Protein AF-A0A6A3JQU1-F1 (afdb_monomer_lite)

Organism: NCBI:txid53985

Structure (mmCIF, N/CA/C/O backbone):
data_AF-A0A6A3JQU1-F1
#
_entry.id   AF-A0A6A3JQU1-F1
#
loop_
_atom_site.group_PDB
_atom_site.id
_atom_site.type_symbol
_atom_site.label_atom_id
_atom_site.label_alt_id
_atom_site.label_comp_id
_atom_site.label_asym_id
_atom_site.label_entity_id
_atom_site.label_seq_id
_atom_site.pdbx_PDB_ins_code
_atom_site.Cartn_x
_atom_site.Cartn_y
_atom_site.Cartn_z
_atom_site.occupancy
_atom_site.B_iso_or_equiv
_atom_site.auth_seq_id
_atom_site.auth_comp_id
_atom_site.auth_asym_id
_atom_site.auth_atom_id
_atom_site.pdbx_PDB_model_num
ATOM 1 N N . MET A 1 1 ? 26.868 19.307 -75.336 1.00 42.91 1 MET A N 1
ATOM 2 C CA . MET A 1 1 ? 26.284 17.954 -75.402 1.00 42.91 1 MET A CA 1
ATOM 3 C C . MET A 1 1 ? 25.981 17.573 -73.971 1.00 42.91 1 MET A C 1
ATOM 5 O O . MET A 1 1 ? 26.909 17.339 -73.212 1.00 42.91 1 MET A O 1
ATOM 9 N N . GLU A 1 2 ? 24.709 17.687 -73.599 1.00 48.00 2 GLU A N 1
ATOM 10 C CA . GLU A 1 2 ? 24.182 17.348 -72.276 1.00 48.00 2 GLU A CA 1
ATOM 11 C C . GLU A 1 2 ? 24.250 15.833 -72.067 1.00 48.00 2 GLU A C 1
ATOM 13 O O . GLU A 1 2 ? 23.853 15.076 -72.954 1.00 48.00 2 GLU A O 1
ATOM 18 N N . ALA A 1 3 ? 24.718 15.395 -70.901 1.00 46.12 3 ALA A N 1
ATOM 19 C CA . ALA A 1 3 ? 24.546 14.026 -70.435 1.00 46.12 3 ALA A CA 1
ATOM 20 C C . ALA A 1 3 ? 23.831 14.077 -69.082 1.00 46.12 3 ALA A C 1
ATOM 22 O O . ALA A 1 3 ? 24.451 14.196 -68.028 1.00 46.12 3 ALA A O 1
ATOM 23 N N . ALA A 1 4 ? 22.501 14.019 -69.140 1.00 53.84 4 ALA A N 1
ATOM 24 C CA . ALA A 1 4 ? 21.663 13.711 -67.997 1.00 53.84 4 ALA A CA 1
ATOM 25 C C . ALA A 1 4 ? 21.854 12.228 -67.648 1.00 53.84 4 ALA A C 1
ATOM 27 O O . ALA A 1 4 ? 21.525 11.354 -68.447 1.00 53.84 4 ALA A O 1
ATOM 28 N N . SER A 1 5 ? 22.390 11.946 -66.463 1.00 48.31 5 SER A N 1
ATOM 29 C CA . SER A 1 5 ? 22.413 10.605 -65.879 1.00 48.31 5 SER A CA 1
ATOM 30 C C . SER A 1 5 ? 21.625 10.654 -64.582 1.00 48.31 5 SER A C 1
ATOM 32 O O . SER A 1 5 ? 22.175 10.941 -63.520 1.00 48.31 5 SER A O 1
ATOM 34 N N . GLY A 1 6 ? 20.322 10.397 -64.689 1.00 56.38 6 GLY A N 1
ATOM 35 C CA . GLY A 1 6 ? 19.524 9.993 -63.544 1.00 56.38 6 GLY A CA 1
ATOM 36 C C . GLY A 1 6 ? 20.051 8.663 -63.013 1.00 56.38 6 GLY A C 1
ATOM 37 O O . GLY A 1 6 ? 20.195 7.704 -63.767 1.00 56.38 6 GLY A O 1
ATOM 38 N N . ILE A 1 7 ? 20.348 8.625 -61.722 1.00 54.06 7 ILE A N 1
ATOM 39 C CA . ILE A 1 7 ? 20.441 7.392 -60.951 1.00 54.06 7 ILE A CA 1
ATOM 40 C C . ILE A 1 7 ? 19.505 7.568 -59.765 1.00 54.06 7 ILE A C 1
ATOM 42 O O . ILE A 1 7 ? 19.662 8.473 -58.950 1.00 54.06 7 ILE A O 1
ATOM 46 N N . GLU A 1 8 ? 18.476 6.734 -59.808 1.00 52.12 8 GLU A N 1
ATOM 47 C CA . GLU A 1 8 ? 17.416 6.506 -58.838 1.00 52.12 8 GLU A CA 1
ATOM 48 C C . GLU A 1 8 ? 17.974 6.431 -57.412 1.00 52.12 8 GLU A C 1
ATOM 50 O O . GLU A 1 8 ? 18.879 5.646 -57.122 1.00 52.12 8 GLU A O 1
ATOM 55 N N . GLU A 1 9 ? 17.426 7.269 -56.536 1.00 55.50 9 GLU A N 1
ATOM 56 C CA . GLU A 1 9 ? 17.639 7.237 -55.093 1.00 55.50 9 GLU A CA 1
ATOM 57 C C . GLU A 1 9 ? 17.057 5.919 -54.544 1.00 55.50 9 GLU A C 1
ATOM 59 O O . GLU A 1 9 ? 15.851 5.689 -54.677 1.00 55.50 9 GLU A O 1
ATOM 64 N N . PRO A 1 10 ? 17.885 5.007 -54.001 1.00 68.75 10 PRO A N 1
ATOM 65 C CA . PRO A 1 10 ? 17.400 3.730 -53.496 1.00 68.75 10 PRO A CA 1
ATOM 66 C C . PRO A 1 10 ? 16.556 3.949 -52.230 1.00 68.75 10 PRO A C 1
ATOM 68 O O . PRO A 1 10 ? 16.868 4.838 -51.436 1.00 68.75 10 PRO A O 1
ATOM 71 N N . PRO A 1 11 ? 15.496 3.145 -52.026 1.00 61.66 11 PRO A N 1
ATOM 72 C CA . PRO A 1 11 ? 14.547 3.344 -50.940 1.00 61.66 11 PRO A CA 1
ATOM 73 C C . PRO A 1 11 ? 15.257 3.187 -49.599 1.00 61.66 11 PRO A C 1
ATOM 75 O O . PRO A 1 11 ? 16.027 2.244 -49.428 1.00 61.66 11 PRO A O 1
ATOM 78 N N . ASP A 1 12 ? 14.972 4.111 -48.680 1.00 63.91 12 ASP A N 1
ATOM 79 C CA . ASP A 1 12 ? 15.453 4.168 -47.300 1.00 63.91 12 ASP A CA 1
ATOM 80 C C . ASP A 1 12 ? 15.584 2.777 -46.654 1.00 63.91 12 ASP A C 1
ATOM 82 O O . ASP A 1 12 ? 14.654 2.249 -46.036 1.00 63.91 12 ASP A O 1
ATOM 86 N N . GLU A 1 13 ? 16.771 2.181 -46.773 1.00 58.19 13 GLU A N 1
ATOM 87 C CA . GLU A 1 13 ? 17.191 1.069 -45.935 1.00 58.19 13 GLU A CA 1
ATOM 88 C C . GLU A 1 13 ? 17.157 1.606 -44.500 1.00 58.19 13 GLU A C 1
ATOM 90 O O . GLU A 1 13 ? 17.864 2.581 -44.205 1.00 58.19 13 GLU A O 1
ATOM 95 N N . PRO A 1 14 ? 16.339 1.042 -43.590 1.00 54.72 14 PRO A N 1
ATOM 96 C CA . PRO A 1 14 ? 16.343 1.483 -42.210 1.00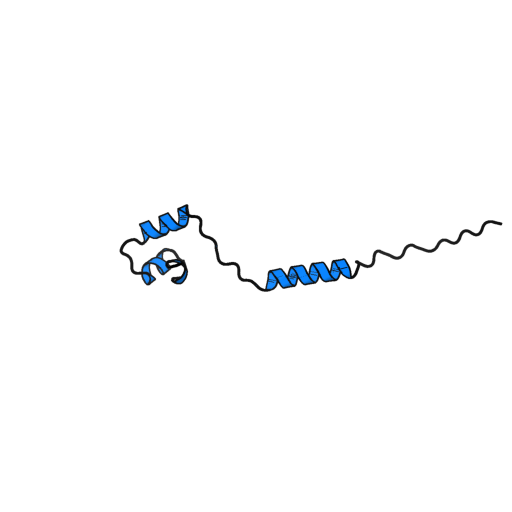 54.72 14 PRO A CA 1
ATOM 97 C C . PRO A 1 14 ? 17.758 1.263 -41.698 1.00 54.72 14 PRO A C 1
ATOM 99 O O . PRO A 1 14 ? 18.196 0.124 -41.533 1.00 54.72 14 PRO A O 1
ATOM 102 N N . SER A 1 15 ? 18.476 2.375 -41.510 1.00 54.81 15 SER A N 1
ATOM 103 C CA . SER A 1 15 ? 19.861 2.397 -41.063 1.00 54.81 15 SER A CA 1
ATOM 104 C C . SER A 1 15 ? 20.033 1.326 -39.995 1.00 54.81 15 SER A C 1
ATOM 106 O O . SER A 1 15 ? 19.276 1.302 -39.021 1.00 54.81 15 SER A O 1
ATOM 108 N N . ALA A 1 16 ? 20.988 0.411 -40.183 1.00 57.47 16 ALA A N 1
ATOM 109 C CA . ALA A 1 16 ? 21.243 -0.683 -39.243 1.00 57.47 16 ALA A CA 1
ATOM 110 C C . ALA A 1 16 ? 21.376 -0.167 -37.793 1.00 57.47 16 ALA A C 1
ATOM 112 O O . ALA A 1 16 ? 21.031 -0.857 -36.834 1.00 57.47 16 ALA A O 1
ATOM 113 N N . SER A 1 17 ? 21.788 1.093 -37.635 1.00 55.91 17 SER A N 1
ATOM 114 C CA . SER A 1 17 ? 21.791 1.877 -36.397 1.00 55.91 17 SER A CA 1
ATOM 115 C C . SER A 1 17 ? 20.406 2.034 -35.744 1.00 55.91 17 SER A C 1
ATOM 117 O O . SER A 1 17 ? 20.276 1.919 -34.531 1.00 55.91 17 SER A O 1
ATOM 119 N N . VAL A 1 18 ? 19.345 2.267 -36.516 1.00 58.28 18 VAL A N 1
ATOM 120 C CA . VAL A 1 18 ? 17.959 2.374 -36.023 1.00 58.28 18 VAL A CA 1
ATOM 121 C C . VAL A 1 18 ? 17.421 0.997 -35.627 1.00 58.28 18 VAL A C 1
ATOM 123 O O . VAL A 1 18 ? 16.834 0.853 -34.555 1.00 58.28 18 VAL A O 1
ATOM 126 N N . VAL A 1 19 ? 17.693 -0.035 -36.436 1.00 59.19 19 VAL A N 1
ATOM 127 C CA . VAL A 1 19 ? 17.275 -1.424 -36.161 1.00 59.19 19 VAL A CA 1
ATOM 128 C C . VAL A 1 19 ? 17.946 -1.961 -34.889 1.00 59.19 19 VAL A C 1
ATOM 130 O O . VAL A 1 19 ? 17.296 -2.578 -34.042 1.00 59.19 19 VAL A O 1
ATOM 133 N N . THR A 1 20 ? 19.233 -1.664 -34.703 1.00 59.12 20 THR A N 1
ATOM 134 C CA . THR A 1 20 ? 19.982 -2.031 -33.492 1.00 59.12 20 THR A CA 1
ATOM 135 C C . THR A 1 20 ? 19.490 -1.281 -32.254 1.00 59.12 20 THR A C 1
ATOM 137 O O . THR A 1 20 ? 19.267 -1.918 -31.226 1.00 59.12 20 THR A O 1
ATOM 140 N N . LEU A 1 21 ? 19.228 0.029 -32.327 1.00 58.47 21 LEU A N 1
ATOM 141 C CA . LEU A 1 21 ? 18.689 0.802 -31.195 1.00 58.47 21 LEU A CA 1
ATOM 142 C C . LEU A 1 21 ? 17.297 0.325 -30.748 1.00 58.47 21 LEU A C 1
ATOM 144 O O . LEU A 1 21 ? 17.007 0.283 -29.545 1.00 58.47 21 LEU A O 1
ATOM 148 N N . GLN A 1 22 ? 16.441 -0.065 -31.694 1.00 58.94 22 GLN A N 1
ATOM 149 C CA . GLN A 1 22 ? 15.102 -0.570 -31.393 1.00 58.94 22 GLN A CA 1
ATOM 150 C C . GLN A 1 22 ? 15.163 -1.961 -30.740 1.00 58.94 22 GLN A C 1
ATOM 152 O O . GLN A 1 22 ? 14.502 -2.195 -29.726 1.00 58.94 22 GLN A O 1
ATOM 157 N N . ALA A 1 23 ? 16.028 -2.851 -31.242 1.00 58.12 23 ALA A N 1
ATOM 158 C CA . ALA A 1 23 ? 16.280 -4.159 -30.637 1.00 58.12 23 ALA A CA 1
ATOM 159 C C . ALA A 1 23 ? 16.881 -4.045 -29.223 1.00 58.12 23 ALA A C 1
ATOM 161 O O . ALA A 1 23 ? 16.440 -4.743 -28.308 1.00 58.12 23 ALA A O 1
ATOM 162 N N . ILE A 1 24 ? 17.823 -3.117 -29.013 1.00 60.09 24 ILE A N 1
ATOM 163 C CA . ILE A 1 24 ? 18.404 -2.817 -27.696 1.00 60.09 24 ILE A CA 1
ATOM 164 C C . ILE A 1 24 ? 17.323 -2.312 -26.731 1.00 60.09 24 ILE A C 1
ATOM 166 O O . ILE A 1 24 ? 17.251 -2.777 -25.595 1.00 60.09 24 ILE A O 1
ATOM 170 N N . SER A 1 25 ? 16.437 -1.417 -27.175 1.00 58.84 25 SER A N 1
ATOM 171 C CA . SER A 1 25 ? 15.347 -0.897 -26.335 1.00 58.84 25 SER A CA 1
ATOM 172 C C . SER A 1 25 ? 14.380 -2.000 -25.892 1.00 58.84 25 SER A C 1
ATOM 174 O O . SER A 1 25 ? 14.038 -2.084 -24.712 1.00 58.84 25 SER A O 1
ATOM 176 N N . VAL A 1 26 ? 14.001 -2.903 -26.803 1.00 58.03 26 VAL A N 1
ATOM 177 C CA . VAL A 1 26 ? 13.142 -4.056 -26.483 1.00 58.03 26 VAL A CA 1
ATOM 178 C C . VAL A 1 26 ? 13.835 -5.010 -25.501 1.00 58.03 26 VAL A C 1
ATOM 180 O O . VAL A 1 26 ? 13.204 -5.463 -24.545 1.00 58.03 26 VAL A O 1
ATOM 183 N N . GLN A 1 27 ? 15.136 -5.266 -25.666 1.00 58.72 27 GLN A N 1
ATOM 184 C CA . GLN A 1 27 ? 15.905 -6.109 -24.741 1.00 58.72 27 GLN A CA 1
ATOM 185 C C . GLN A 1 27 ? 16.065 -5.483 -23.346 1.00 58.72 27 GLN A C 1
ATOM 187 O O . GLN A 1 27 ? 15.974 -6.194 -22.344 1.00 58.72 27 GLN A O 1
ATOM 192 N N . ILE A 1 28 ? 16.241 -4.159 -23.250 1.00 59.44 28 ILE A N 1
ATOM 193 C CA . ILE A 1 28 ? 16.334 -3.449 -21.964 1.00 59.44 28 ILE A CA 1
ATOM 194 C C . ILE A 1 28 ? 14.995 -3.498 -21.209 1.00 59.44 28 ILE A C 1
ATOM 196 O O . ILE A 1 28 ? 14.988 -3.681 -19.988 1.00 59.44 28 ILE A O 1
ATOM 200 N N . SER A 1 29 ? 13.864 -3.384 -21.912 1.00 57.84 29 SER A N 1
ATOM 201 C CA . SER A 1 29 ? 12.526 -3.465 -21.310 1.00 57.84 29 SER A CA 1
ATOM 202 C C . SER A 1 29 ? 12.091 -4.894 -20.956 1.00 57.84 29 SER A C 1
ATOM 204 O O . SER A 1 29 ? 11.280 -5.071 -20.049 1.00 57.84 29 SER A O 1
ATOM 206 N N . ALA A 1 30 ? 12.640 -5.916 -21.618 1.00 59.50 30 ALA A N 1
ATOM 207 C CA . ALA A 1 30 ? 12.266 -7.316 -21.403 1.00 59.50 30 ALA A CA 1
ATOM 208 C C . ALA A 1 30 ? 12.801 -7.928 -20.089 1.00 59.50 30 ALA A C 1
ATOM 210 O O . ALA A 1 30 ? 12.322 -8.977 -19.664 1.00 59.50 30 ALA A O 1
ATOM 211 N N . GLY A 1 31 ? 13.789 -7.305 -19.433 1.00 59.66 31 GLY A N 1
ATOM 212 C CA . GLY A 1 31 ? 14.570 -7.968 -18.379 1.00 59.66 31 GLY A CA 1
ATOM 213 C C . GLY A 1 31 ? 14.203 -7.661 -16.924 1.00 59.66 31 GLY A C 1
ATOM 214 O O . GLY A 1 31 ? 14.749 -8.299 -16.025 1.00 59.66 31 GLY A O 1
ATOM 215 N N . LYS A 1 32 ? 13.347 -6.673 -16.635 1.00 65.19 32 LYS A N 1
ATOM 216 C CA . LYS A 1 32 ? 13.162 -6.188 -15.254 1.00 65.19 32 LYS A CA 1
ATOM 217 C C . LYS A 1 32 ? 11.688 -6.103 -14.885 1.00 65.19 32 LYS A C 1
ATOM 219 O O . LYS A 1 32 ? 10.992 -5.163 -15.255 1.00 65.19 32 LYS A O 1
ATOM 224 N N . GLN A 1 33 ? 11.223 -7.064 -14.081 1.00 69.75 33 GLN A N 1
ATOM 225 C CA . GLN A 1 33 ? 9.987 -6.878 -13.324 1.00 69.75 33 GLN A CA 1
ATOM 226 C C . GLN A 1 33 ? 10.155 -5.658 -12.414 1.00 69.75 33 GLN A C 1
ATOM 228 O O . GLN A 1 33 ? 10.854 -5.698 -11.401 1.00 69.75 33 GLN A O 1
ATOM 233 N N . HIS A 1 34 ? 9.516 -4.553 -12.787 1.00 76.88 34 HIS A N 1
ATOM 234 C CA . HIS A 1 34 ? 9.484 -3.364 -11.954 1.00 76.88 34 HIS A CA 1
ATOM 235 C C . HIS A 1 34 ? 8.664 -3.650 -10.691 1.00 76.88 34 HIS A C 1
ATOM 237 O O . HIS A 1 34 ? 7.494 -4.037 -10.758 1.00 76.88 34 HIS A O 1
ATOM 243 N N . ARG A 1 35 ? 9.277 -3.452 -9.517 1.00 85.69 35 ARG A N 1
ATOM 244 C CA . ARG A 1 35 ? 8.570 -3.523 -8.231 1.00 85.69 35 ARG A CA 1
ATOM 245 C C . ARG A 1 35 ? 7.492 -2.440 -8.200 1.00 85.69 35 ARG A C 1
ATOM 247 O O . ARG A 1 35 ? 7.743 -1.296 -8.577 1.00 85.69 35 ARG A O 1
ATOM 254 N N . LYS A 1 36 ? 6.297 -2.782 -7.711 1.00 87.69 36 LYS A N 1
ATOM 255 C CA . LYS A 1 36 ? 5.233 -1.790 -7.506 1.00 87.69 36 LYS A CA 1
ATOM 256 C C . LYS A 1 36 ? 5.692 -0.752 -6.481 1.00 87.69 36 LYS A C 1
ATOM 258 O O . LYS A 1 36 ? 6.067 -1.109 -5.367 1.00 87.69 36 LYS A O 1
ATOM 263 N N . HIS A 1 37 ? 5.624 0.524 -6.850 1.00 91.69 37 HIS A N 1
ATOM 264 C CA . HIS A 1 37 ? 5.889 1.626 -5.933 1.00 91.69 37 HIS A CA 1
ATOM 265 C C . HIS A 1 37 ? 4.613 2.013 -5.174 1.00 91.69 37 HIS A C 1
ATOM 267 O O . HIS A 1 37 ? 3.542 2.152 -5.767 1.00 91.69 37 HIS A O 1
ATOM 273 N N . TYR A 1 38 ? 4.732 2.219 -3.862 1.00 90.62 38 TYR A N 1
ATOM 274 C CA . TYR A 1 38 ? 3.633 2.665 -3.008 1.00 90.62 38 TYR A CA 1
ATOM 275 C C . TYR A 1 38 ? 3.893 4.086 -2.529 1.00 90.62 38 TYR A C 1
ATOM 277 O O . TYR A 1 38 ? 4.928 4.362 -1.923 1.00 90.62 38 TYR A O 1
ATOM 285 N N . SER A 1 39 ? 2.921 4.973 -2.742 1.00 94.56 39 SER A N 1
ATOM 286 C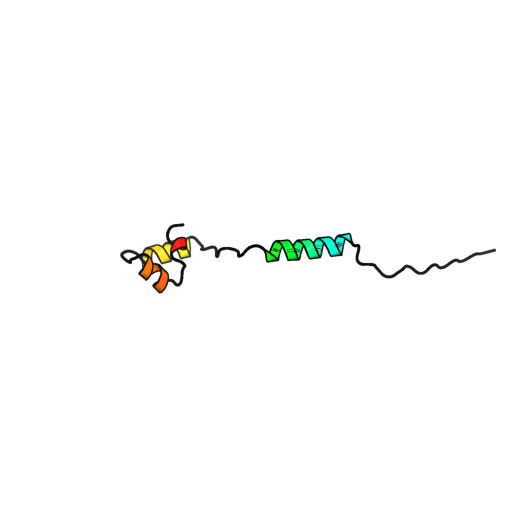 CA . SER A 1 39 ? 2.988 6.334 -2.216 1.00 94.56 39 SER A CA 1
ATOM 287 C C . SER A 1 39 ? 2.988 6.342 -0.685 1.00 94.56 39 SER A C 1
ATOM 289 O O . SER A 1 39 ? 2.402 5.466 -0.042 1.00 94.56 39 SER A O 1
ATOM 291 N N . MET A 1 40 ? 3.575 7.380 -0.081 1.00 94.25 40 MET A N 1
ATOM 292 C CA . MET A 1 40 ? 3.611 7.533 1.382 1.00 94.25 40 MET A CA 1
ATOM 293 C C . MET A 1 40 ? 2.218 7.518 2.021 1.00 94.25 40 MET A C 1
ATOM 295 O O . MET A 1 40 ? 2.041 6.960 3.102 1.00 94.25 40 MET A O 1
ATOM 299 N N . LYS A 1 41 ? 1.208 8.070 1.335 1.00 96.75 41 LYS A N 1
ATOM 300 C CA . LYS A 1 41 ? -0.192 8.016 1.778 1.00 96.75 41 LYS A CA 1
ATOM 301 C C . LYS A 1 41 ? -0.680 6.571 1.898 1.00 96.75 41 LYS A C 1
ATOM 303 O O . LYS A 1 41 ? -1.261 6.209 2.917 1.00 96.75 41 LYS A O 1
ATOM 308 N N . LYS A 1 42 ? -0.412 5.744 0.881 1.00 93.69 42 LYS A N 1
ATOM 309 C CA . LYS A 1 42 ? -0.813 4.333 0.870 1.00 93.69 42 LYS A CA 1
ATOM 310 C C . LYS A 1 42 ? -0.046 3.526 1.916 1.00 93.69 42 LYS A C 1
ATOM 312 O O . LYS A 1 42 ? -0.674 2.764 2.640 1.00 93.69 42 LYS A O 1
ATOM 317 N N . LYS A 1 43 ? 1.262 3.763 2.063 1.00 93.62 43 LYS A N 1
ATOM 318 C CA . LYS A 1 43 ? 2.078 3.140 3.119 1.00 93.62 43 LYS A CA 1
ATOM 319 C C . LYS A 1 43 ? 1.507 3.423 4.514 1.00 93.62 43 LYS A C 1
ATOM 321 O O . LYS A 1 43 ? 1.232 2.495 5.262 1.00 93.62 43 LYS A O 1
ATOM 326 N N . ARG A 1 44 ? 1.235 4.694 4.840 1.00 95.69 44 ARG A N 1
ATOM 327 C CA . ARG A 1 44 ? 0.650 5.082 6.139 1.00 95.69 44 ARG A CA 1
ATOM 328 C C . ARG A 1 44 ? -0.731 4.474 6.380 1.00 95.69 44 ARG A C 1
ATOM 330 O O . ARG A 1 44 ? -1.021 4.083 7.504 1.00 95.69 44 ARG A O 1
ATOM 337 N N . ALA A 1 45 ? -1.575 4.420 5.350 1.00 94.75 45 ALA A N 1
ATOM 338 C CA . ALA A 1 45 ? -2.902 3.820 5.459 1.00 94.75 45 ALA A CA 1
ATOM 339 C C . ALA A 1 45 ? -2.818 2.321 5.773 1.00 94.75 45 ALA A C 1
ATOM 341 O O . ALA A 1 45 ? -3.516 1.856 6.665 1.00 94.75 45 ALA A O 1
ATOM 3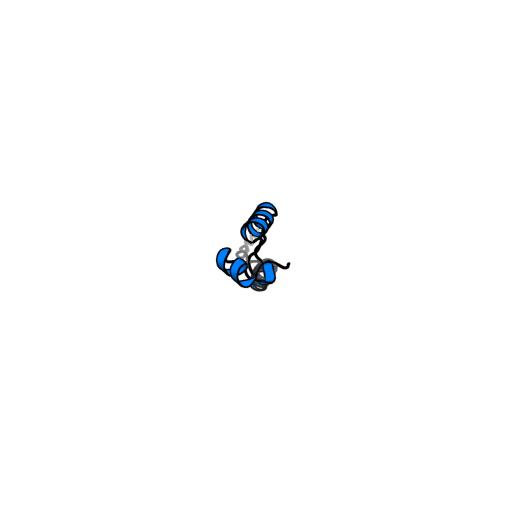42 N N . VAL A 1 46 ? -1.924 1.598 5.090 1.00 93.62 46 VAL A N 1
ATOM 343 C CA . VAL A 1 46 ? -1.671 0.175 5.348 1.00 93.62 46 VAL A CA 1
ATOM 344 C C . VAL A 1 46 ? -1.180 -0.031 6.778 1.00 93.62 46 VAL A C 1
ATOM 346 O O . VAL A 1 46 ? -1.796 -0.804 7.495 1.00 93.62 46 VAL A O 1
ATOM 349 N N . LEU A 1 47 ? -0.166 0.722 7.222 1.00 92.06 47 LEU A N 1
ATOM 350 C CA . LEU A 1 47 ? 0.387 0.583 8.576 1.00 92.06 47 LEU A CA 1
ATOM 351 C C . LEU A 1 47 ? -0.660 0.802 9.676 1.00 92.06 47 LEU A C 1
ATOM 353 O O . LEU A 1 47 ? -0.703 0.034 10.627 1.00 92.06 47 LEU A O 1
ATOM 357 N N . ARG A 1 48 ? -1.531 1.809 9.527 1.00 95.19 48 ARG A N 1
ATOM 358 C CA . ARG A 1 48 ? -2.632 2.056 10.476 1.00 95.19 48 ARG A CA 1
ATOM 359 C C . ARG A 1 48 ? -3.696 0.963 10.428 1.00 95.19 48 ARG A C 1
ATOM 361 O O . ARG A 1 48 ? -4.222 0.572 11.457 1.00 95.19 48 ARG A O 1
ATOM 368 N N . ALA A 1 49 ? -4.035 0.488 9.232 1.00 94.06 49 ALA A N 1
ATOM 369 C CA . ALA A 1 49 ? -5.072 -0.523 9.051 1.00 94.06 49 ALA A CA 1
ATOM 370 C C . ALA A 1 49 ? -4.642 -1.918 9.526 1.00 94.06 49 ALA A C 1
ATOM 372 O O . ALA A 1 49 ? -5.501 -2.756 9.783 1.00 94.06 49 ALA A O 1
ATOM 373 N N . THR A 1 50 ? -3.336 -2.180 9.602 1.00 94.00 50 THR A N 1
ATOM 374 C CA . THR A 1 50 ? -2.777 -3.474 10.014 1.00 94.00 50 THR A CA 1
ATOM 375 C C . THR A 1 50 ? -2.105 -3.425 11.384 1.00 94.00 50 THR A C 1
ATOM 377 O O . THR A 1 50 ? -1.390 -4.355 11.749 1.00 94.00 50 THR A O 1
ATOM 380 N N . GLU A 1 51 ? -2.300 -2.344 12.138 1.00 93.44 51 GLU A N 1
ATOM 381 C CA . GLU A 1 51 ? -1.792 -2.214 13.500 1.00 93.44 51 GLU A CA 1
ATOM 382 C C . GLU A 1 51 ? -2.405 -3.308 14.390 1.00 93.44 51 GLU A C 1
ATOM 384 O O . GLU A 1 51 ? -3.615 -3.531 14.381 1.00 93.44 51 GLU A O 1
ATOM 389 N N . GLY A 1 52 ? -1.559 -4.053 15.105 1.00 93.31 52 GLY A N 1
ATOM 390 C CA . GLY A 1 52 ? -1.982 -5.199 15.919 1.00 93.31 52 GLY A CA 1
ATOM 391 C C . GLY A 1 52 ? -2.258 -6.498 15.146 1.00 93.31 52 GLY A C 1
ATOM 392 O O . GLY A 1 52 ? -2.529 -7.517 15.778 1.00 93.31 52 GLY A O 1
ATOM 393 N N . MET A 1 53 ? -2.154 -6.508 13.811 1.00 95.06 53 MET A N 1
ATOM 394 C CA . MET A 1 53 ? -2.254 -7.736 13.011 1.00 95.06 53 MET A CA 1
ATOM 395 C C . MET A 1 53 ? -0.904 -8.447 12.901 1.00 95.06 53 MET A C 1
ATOM 397 O O . MET A 1 53 ? 0.159 -7.824 12.893 1.00 95.06 53 MET A O 1
ATOM 401 N N . SER A 1 54 ? -0.941 -9.769 12.715 1.00 92.69 54 SER A N 1
ATOM 402 C CA . SER A 1 54 ? 0.253 -10.499 12.280 1.00 92.69 54 SER A CA 1
ATOM 403 C C . SER A 1 54 ? 0.623 -10.117 10.840 1.00 92.69 54 SER A C 1
ATOM 405 O O . SER A 1 54 ? -0.254 -9.860 10.016 1.00 92.69 54 SER A O 1
ATOM 407 N N . GLU A 1 55 ? 1.909 -10.154 10.474 1.00 91.00 55 GLU A N 1
ATOM 408 C CA . GLU A 1 55 ? 2.357 -9.852 9.099 1.00 91.00 55 GLU A CA 1
ATOM 409 C C . GLU A 1 55 ? 1.617 -10.668 8.030 1.00 91.00 55 GLU A C 1
ATOM 411 O O . GLU A 1 55 ? 1.347 -10.197 6.925 1.00 91.00 55 GLU A O 1
ATOM 416 N N . ARG A 1 56 ? 1.326 -11.936 8.346 1.00 93.44 56 ARG A N 1
ATOM 417 C CA . ARG A 1 56 ? 0.651 -12.855 7.430 1.00 93.44 56 ARG A CA 1
ATOM 418 C C . ARG A 1 56 ? -0.778 -12.404 7.171 1.00 93.44 56 ARG A C 1
ATOM 420 O O . ARG A 1 56 ? -1.242 -12.473 6.037 1.00 93.44 56 ARG A O 1
ATOM 427 N N . GLU A 1 57 ? -1.458 -11.976 8.220 1.00 93.88 57 GLU A N 1
ATOM 428 C CA . GLU A 1 57 ? -2.821 -11.478 8.159 1.00 93.88 57 GLU A CA 1
ATOM 429 C C . GLU A 1 57 ? -2.868 -10.119 7.462 1.00 93.88 57 GLU A C 1
ATOM 431 O O . GLU A 1 57 ? -3.596 -9.970 6.487 1.00 93.88 57 GLU A O 1
ATOM 436 N N . ALA A 1 58 ? -1.978 -9.197 7.831 1.00 94.25 58 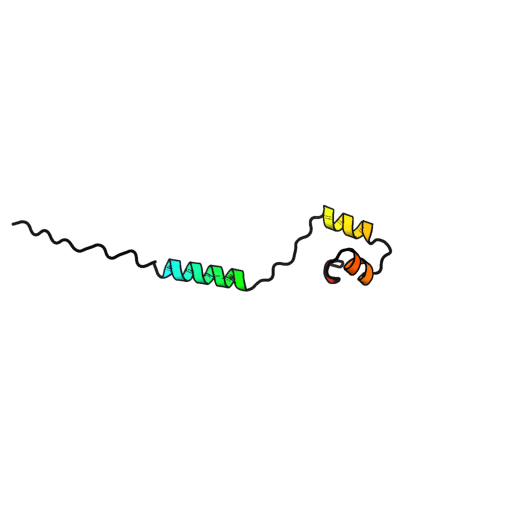ALA A N 1
ATOM 437 C CA . ALA A 1 58 ? -1.7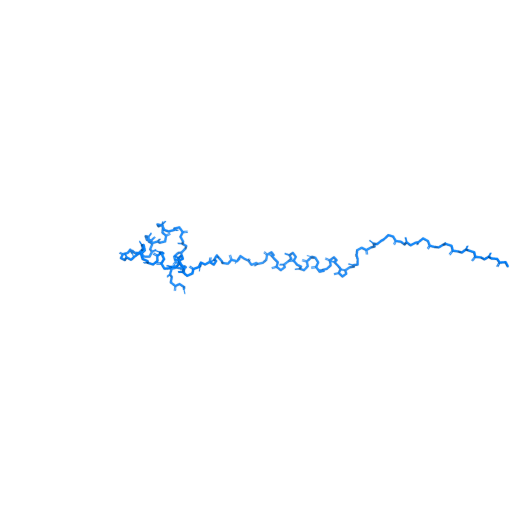98 -7.906 7.174 1.00 94.25 58 ALA A CA 1
ATOM 438 C C . ALA A 1 58 ? -1.589 -8.043 5.653 1.00 94.25 58 ALA A C 1
ATOM 440 O O . ALA A 1 58 ? -2.273 -7.393 4.859 1.00 94.25 58 ALA A O 1
ATOM 441 N N . ALA A 1 59 ? -0.689 -8.938 5.234 1.00 93.75 59 ALA A N 1
ATOM 442 C CA . ALA A 1 59 ? -0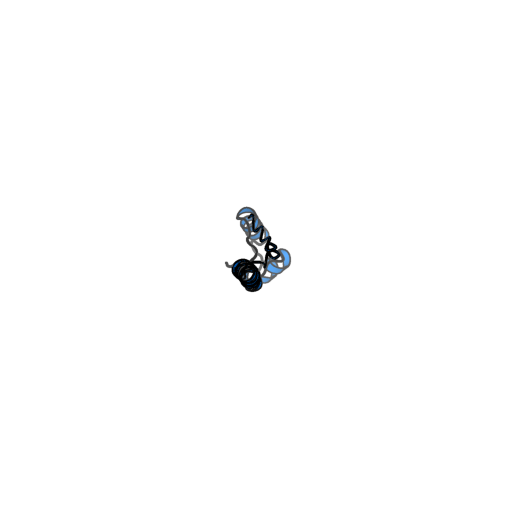.404 -9.203 3.826 1.00 93.75 59 ALA A CA 1
ATOM 443 C C . ALA A 1 59 ? -1.621 -9.757 3.068 1.00 93.75 59 ALA A C 1
ATOM 445 O O . ALA A 1 59 ? -1.887 -9.339 1.940 1.00 93.75 59 ALA A O 1
ATOM 446 N N . ARG A 1 60 ? -2.383 -10.671 3.687 1.00 94.44 60 ARG A N 1
ATOM 447 C CA . ARG A 1 60 ? -3.607 -11.233 3.091 1.00 94.44 60 ARG A CA 1
ATOM 448 C C . ARG A 1 60 ? -4.710 -10.186 2.978 1.00 94.44 60 ARG A C 1
ATOM 450 O O . ARG A 1 60 ? -5.308 -10.076 1.915 1.00 94.44 60 ARG A O 1
ATOM 457 N N . THR A 1 61 ? -4.934 -9.406 4.032 1.00 93.94 61 THR A N 1
ATOM 458 C CA . THR A 1 61 ? -5.969 -8.364 4.090 1.00 93.94 61 THR A CA 1
ATOM 459 C C . THR A 1 61 ? -5.710 -7.252 3.076 1.00 93.94 61 THR A C 1
ATOM 461 O O . THR A 1 61 ? -6.636 -6.776 2.429 1.00 93.94 61 THR A O 1
ATOM 464 N N . GLN A 1 62 ? -4.447 -6.853 2.898 1.00 91.62 62 GLN A N 1
ATOM 465 C CA . GLN A 1 62 ? -4.076 -5.758 1.994 1.00 91.62 62 GLN A CA 1
ATOM 466 C C . GLN A 1 62 ? -3.748 -6.224 0.567 1.00 91.62 62 GLN A C 1
ATOM 468 O O . GLN A 1 62 ? -3.623 -5.394 -0.335 1.00 91.62 62 GLN A O 1
ATOM 473 N N . GLY A 1 63 ? -3.581 -7.534 0.348 1.00 92.44 63 GLY A N 1
ATOM 474 C CA . GLY A 1 63 ? -3.166 -8.094 -0.941 1.00 92.44 63 GLY A CA 1
ATOM 475 C C . GLY A 1 63 ? -1.745 -7.684 -1.348 1.00 92.44 63 GLY A C 1
ATOM 476 O O . GLY A 1 63 ? -1.454 -7.532 -2.535 1.00 92.44 63 GLY A O 1
ATOM 477 N N . ILE A 1 64 ? -0.868 -7.456 -0.368 1.00 91.81 64 ILE A N 1
ATOM 478 C CA . ILE A 1 64 ? 0.513 -7.004 -0.571 1.00 91.81 64 ILE A CA 1
ATOM 479 C C . ILE A 1 64 ? 1.461 -8.143 -0.170 1.00 91.81 64 ILE A C 1
ATOM 481 O O . ILE A 1 64 ? 1.219 -8.801 0.843 1.00 91.81 64 ILE A O 1
ATOM 485 N N . PRO A 1 65 ? 2.550 -8.403 -0.918 1.00 90.94 65 PRO A N 1
ATOM 486 C CA . PRO A 1 65 ? 3.525 -9.406 -0.513 1.00 90.94 65 PRO A CA 1
ATOM 487 C C . PRO A 1 65 ? 4.121 -9.100 0.865 1.00 90.94 65 PRO A C 1
ATOM 489 O O . PRO A 1 65 ? 4.461 -7.957 1.159 1.00 90.94 65 PRO A O 1
ATOM 492 N N . ARG A 1 66 ? 4.318 -10.134 1.692 1.00 91.19 66 ARG A N 1
ATOM 493 C CA . ARG A 1 66 ? 4.827 -9.988 3.071 1.00 91.19 66 ARG A CA 1
ATOM 494 C C . ARG A 1 66 ? 6.132 -9.196 3.152 1.00 91.19 66 ARG A C 1
ATOM 496 O O . ARG A 1 66 ? 6.266 -8.315 3.987 1.00 91.19 66 ARG A O 1
ATOM 503 N N . TRP A 1 67 ? 7.058 -9.460 2.235 1.00 88.56 67 TRP A N 1
ATOM 504 C CA . TRP A 1 67 ? 8.357 -8.786 2.167 1.00 88.56 67 TRP A CA 1
ATOM 505 C C . TRP A 1 67 ? 8.265 -7.289 1.833 1.00 88.56 67 TRP A C 1
ATOM 507 O O . TRP A 1 67 ? 9.233 -6.573 2.013 1.00 88.56 67 TRP A O 1
ATOM 517 N N . THR A 1 68 ? 7.115 -6.800 1.358 1.00 89.88 68 THR A N 1
ATOM 518 C CA . THR A 1 68 ? 6.875 -5.367 1.112 1.00 89.88 68 THR A CA 1
ATOM 519 C C . THR A 1 68 ? 6.400 -4.622 2.367 1.00 89.88 68 THR A C 1
ATOM 521 O O . THR A 1 68 ? 6.366 -3.397 2.357 1.00 89.88 68 THR A O 1
ATOM 524 N N . LEU A 1 69 ? 6.003 -5.329 3.433 1.00 87.06 69 LEU A N 1
ATOM 525 C CA . LEU A 1 69 ? 5.597 -4.707 4.701 1.00 87.06 69 LEU A CA 1
ATOM 526 C C . LEU A 1 69 ? 6.795 -4.370 5.608 1.00 87.06 69 LEU A C 1
ATOM 528 O O . LEU A 1 69 ? 6.672 -3.464 6.424 1.00 87.06 69 LEU A O 1
ATOM 532 N N . ASN A 1 70 ? 7.931 -5.058 5.429 1.00 81.12 70 ASN A N 1
ATOM 533 C CA . ASN A 1 70 ? 9.179 -4.854 6.184 1.00 81.12 70 ASN A CA 1
ATOM 534 C C . ASN A 1 70 ? 10.268 -4.086 5.401 1.00 81.12 70 ASN A C 1
ATOM 536 O O . ASN A 1 70 ? 11.379 -3.954 5.907 1.00 81.12 70 ASN A O 1
ATOM 540 N N . ASP A 1 71 ? 9.971 -3.624 4.181 1.00 71.00 71 ASP A N 1
ATOM 541 C CA . ASP A 1 71 ? 10.882 -2.838 3.321 1.00 71.00 71 ASP A CA 1
ATOM 542 C C . ASP A 1 71 ? 10.679 -1.326 3.515 1.00 71.00 71 ASP A C 1
ATOM 544 O O . ASP A 1 71 ? 11.680 -0.605 3.705 1.00 71.00 71 ASP A O 1
#

pLDDT: mean 75.51, std 17.76, range [42.91, 96.75]

Foldseek 3Di:
DDDDDDDDDDPDPPPVVNVVVVVVVVVVVVPDDDDDDDDPVRLVVLCVVQVPHDLVVSCVVVVHDSVVNVD

Radius of gyration: 28.34 Å; chains: 1; bounding box: 32×31×91 Å

Secondary structure (DSSP, 8-state):
---------------HHHHHHHHHHHHHHHT--PPPP--HHHHHHHHHHTTTS-HHHHHHHHT--GGGT--

Sequence (71 aa):
MEAASGIEEPPDEPSASVVTLQAISVQISAGKQHRKHYSMKKKRAVLRATEGMSEREAARTQGIPRWTLND